Protein AF-C7HT17-F1 (afdb_monomer_lite)

Secondary structure (DSSP, 8-state):
-EETT---TT--EEESSSSEEEE------GGG-----TTS-----GGG---HHHHHHHHHHHHHHHHTHHHHHHHHHHHHHHHHHH--

Structure (mmCIF, N/CA/C/O backbone):
data_AF-C7HT17-F1
#
_entry.id   AF-C7HT17-F1
#
loop_
_atom_site.group_PDB
_atom_site.id
_atom_site.type_symbol
_atom_site.label_atom_id
_atom_site.label_alt_id
_atom_site.label_comp_id
_atom_site.label_asym_id
_atom_site.label_entity_id
_atom_site.label_seq_id
_atom_site.pdbx_PDB_ins_code
_atom_site.Cartn_x
_atom_site.Cartn_y
_atom_site.Cartn_z
_atom_site.occupancy
_atom_site.B_iso_or_equiv
_atom_site.auth_seq_id
_atom_site.auth_comp_id
_atom_site.auth_asym_id
_atom_site.auth_atom_id
_atom_site.pdbx_PDB_model_num
ATOM 1 N N . MET A 1 1 ? 18.843 0.039 -1.923 1.00 77.19 1 MET A N 1
ATOM 2 C CA . MET A 1 1 ? 19.341 1.413 -2.124 1.00 77.19 1 MET A CA 1
ATOM 3 C C . MET A 1 1 ? 19.884 1.490 -3.527 1.00 77.19 1 MET A C 1
ATOM 5 O O . MET A 1 1 ? 20.270 0.447 -4.044 1.00 77.19 1 MET A O 1
ATOM 9 N N . ILE A 1 2 ? 19.815 2.657 -4.152 1.00 86.56 2 ILE A N 1
ATOM 10 C CA . ILE A 1 2 ? 20.341 2.859 -5.499 1.00 86.56 2 ILE A CA 1
ATOM 11 C C . ILE A 1 2 ? 21.422 3.931 -5.456 1.00 86.56 2 ILE A C 1
ATOM 13 O O . ILE A 1 2 ? 21.362 4.843 -4.626 1.00 86.56 2 ILE A O 1
ATOM 17 N N . ASP A 1 3 ? 22.399 3.782 -6.339 1.00 86.94 3 ASP A N 1
ATOM 18 C CA . ASP A 1 3 ? 23.422 4.791 -6.569 1.00 86.94 3 ASP A CA 1
ATOM 19 C C . ASP A 1 3 ? 22.770 6.086 -7.071 1.00 86.94 3 ASP A C 1
ATOM 21 O O . ASP A 1 3 ? 21.795 6.048 -7.832 1.00 86.94 3 ASP A O 1
ATOM 25 N N . ASP A 1 4 ? 23.279 7.233 -6.628 1.00 83.62 4 ASP A N 1
ATOM 26 C CA . ASP A 1 4 ? 22.710 8.530 -6.992 1.00 83.62 4 ASP A CA 1
ATOM 27 C C . ASP A 1 4 ? 22.762 8.813 -8.505 1.00 83.62 4 ASP A C 1
ATOM 29 O O . ASP A 1 4 ? 21.883 9.498 -9.035 1.00 83.62 4 ASP A O 1
ATOM 33 N N . SER A 1 5 ? 23.706 8.210 -9.237 1.00 84.81 5 SER A N 1
ATOM 34 C CA . SER A 1 5 ? 23.800 8.355 -10.696 1.00 84.81 5 SER A CA 1
ATOM 35 C C . SER A 1 5 ? 22.584 7.810 -11.455 1.00 84.81 5 SER A C 1
ATOM 37 O O . SER A 1 5 ? 22.321 8.239 -12.580 1.00 84.81 5 SER A O 1
ATOM 39 N N . ILE A 1 6 ? 21.805 6.901 -10.856 1.00 83.88 6 ILE A N 1
ATOM 40 C CA . ILE A 1 6 ? 20.615 6.317 -11.481 1.00 83.88 6 ILE A CA 1
ATOM 41 C C . ILE A 1 6 ? 19.413 7.218 -11.203 1.00 83.88 6 ILE A C 1
ATOM 43 O O . ILE A 1 6 ? 18.910 7.261 -10.083 1.00 83.88 6 ILE A O 1
ATOM 47 N N . THR A 1 7 ? 18.918 7.919 -12.222 1.00 85.00 7 THR A N 1
ATOM 48 C CA . THR A 1 7 ? 17.696 8.732 -12.126 1.00 85.00 7 THR A CA 1
ATOM 49 C C . THR A 1 7 ? 16.772 8.408 -13.285 1.00 85.00 7 THR A C 1
ATOM 51 O O . THR A 1 7 ? 17.176 8.487 -14.443 1.00 85.00 7 THR A O 1
ATOM 54 N N . ILE A 1 8 ? 15.535 8.051 -12.961 1.00 87.56 8 ILE A N 1
ATOM 55 C CA . ILE A 1 8 ? 14.454 7.869 -1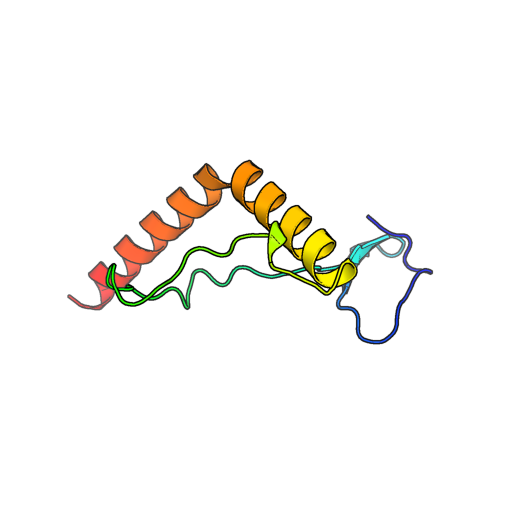3.927 1.00 87.56 8 ILE A CA 1
ATOM 56 C C . ILE A 1 8 ? 13.536 9.084 -13.804 1.00 87.56 8 ILE A C 1
ATOM 58 O O . ILE A 1 8 ? 13.173 9.475 -12.693 1.00 87.56 8 ILE A O 1
ATOM 62 N N . ASP A 1 9 ? 13.216 9.707 -14.936 1.00 88.81 9 ASP A N 1
ATOM 63 C CA . ASP A 1 9 ? 12.351 10.885 -14.973 1.00 88.81 9 ASP A CA 1
ATOM 64 C C . ASP A 1 9 ? 10.945 10.551 -14.449 1.00 88.81 9 ASP A C 1
ATOM 66 O O . ASP A 1 9 ? 10.376 9.514 -14.789 1.00 88.81 9 ASP A O 1
ATOM 70 N N . GLY A 1 10 ? 10.403 11.420 -13.594 1.00 84.75 10 GLY A N 1
ATOM 71 C CA . GLY A 1 10 ? 9.105 11.232 -12.935 1.00 84.75 10 GLY A CA 1
ATOM 72 C C . GLY A 1 10 ? 9.114 10.425 -11.626 1.00 84.75 10 GLY A C 1
ATOM 73 O O . GLY A 1 10 ? 8.131 10.490 -10.886 1.00 84.75 10 GLY A O 1
ATOM 74 N N . ASP A 1 11 ? 10.204 9.729 -11.288 1.00 90.00 11 ASP A N 1
ATOM 75 C CA . ASP A 1 11 ? 10.309 8.973 -10.033 1.00 90.00 11 ASP A CA 1
ATOM 76 C C . ASP A 1 11 ? 10.642 9.874 -8.828 1.00 90.00 11 ASP A C 1
ATOM 78 O O . ASP A 1 11 ? 11.289 10.920 -8.941 1.00 90.00 11 ASP A O 1
ATOM 82 N N . ILE A 1 12 ? 10.236 9.439 -7.629 1.00 90.62 12 ILE A N 1
ATOM 83 C CA . ILE A 1 12 ? 10.470 10.176 -6.379 1.00 90.62 12 ILE A CA 1
ATOM 84 C C . ILE A 1 12 ? 11.594 9.518 -5.585 1.00 90.62 12 ILE A C 1
ATOM 86 O O . ILE A 1 12 ? 11.523 8.346 -5.214 1.00 90.62 12 ILE A O 1
ATOM 90 N N . TYR A 1 13 ? 12.603 10.308 -5.222 1.00 91.69 13 TYR A N 1
ATOM 91 C CA . TYR A 1 13 ? 13.759 9.825 -4.478 1.00 91.69 13 TYR A CA 1
ATOM 92 C C . TYR A 1 13 ? 13.914 10.524 -3.130 1.00 91.69 13 TYR A C 1
ATOM 94 O O . TYR A 1 13 ? 13.670 11.721 -2.983 1.00 91.69 13 TYR A O 1
ATOM 102 N N . ARG A 1 14 ? 14.379 9.768 -2.134 1.00 90.56 14 ARG A N 1
ATOM 103 C CA . ARG A 1 14 ? 14.860 10.297 -0.859 1.00 90.56 14 ARG A CA 1
ATOM 104 C C . ARG A 1 14 ? 16.353 10.041 -0.736 1.00 90.56 14 ARG A C 1
ATOM 106 O O . ARG A 1 14 ? 16.768 8.888 -0.624 1.00 90.56 14 ARG A O 1
ATOM 113 N N . TYR A 1 15 ? 17.132 11.114 -0.710 1.00 88.75 15 TYR A N 1
ATOM 114 C CA . TYR A 1 15 ? 18.566 11.053 -0.453 1.00 88.75 15 TYR A CA 1
ATOM 115 C C . TYR A 1 15 ? 18.827 10.501 0.943 1.00 88.75 15 TYR A C 1
ATOM 117 O O . TYR A 1 15 ? 18.214 10.926 1.927 1.00 88.75 15 TYR A O 1
ATOM 125 N N . TYR A 1 16 ? 19.702 9.508 1.003 1.00 85.38 16 TYR A N 1
ATOM 126 C CA . TYR A 1 16 ? 20.147 8.900 2.249 1.00 85.38 16 TYR A CA 1
ATOM 127 C C . TYR A 1 16 ? 21.595 9.285 2.556 1.00 85.38 16 TYR A C 1
ATOM 129 O O . TYR A 1 16 ? 21.952 9.421 3.722 1.00 85.38 16 TYR A O 1
ATOM 137 N N . SER A 1 17 ? 22.398 9.507 1.513 1.00 89.75 17 SER A N 1
ATOM 138 C CA . SER A 1 17 ? 23.755 10.048 1.570 1.00 89.75 17 SER A CA 1
ATOM 139 C C . SER A 1 17 ? 24.093 10.767 0.255 1.00 89.75 17 SER A C 1
ATOM 141 O O . SER A 1 17 ? 23.282 10.773 -0.670 1.00 89.75 17 SER A O 1
ATOM 143 N N . ASP A 1 18 ? 25.309 11.310 0.149 1.00 87.69 18 ASP A N 1
ATOM 144 C CA . ASP A 1 18 ? 25.826 11.941 -1.080 1.00 87.69 18 ASP A CA 1
ATOM 145 C C . ASP A 1 18 ? 26.030 10.952 -2.242 1.00 87.69 18 ASP A C 1
ATOM 147 O O . ASP A 1 18 ? 26.342 11.360 -3.356 1.00 87.69 18 ASP A O 1
ATOM 151 N N . LYS A 1 19 ? 25.922 9.643 -1.982 1.00 89.25 19 LYS A N 1
ATOM 152 C CA . LYS A 1 19 ? 26.150 8.581 -2.977 1.00 89.25 19 LYS A CA 1
ATOM 153 C C . LYS A 1 19 ? 24.955 7.660 -3.164 1.00 89.25 19 LYS A C 1
ATOM 155 O O . LYS A 1 19 ? 24.884 6.943 -4.156 1.00 89.25 19 LYS A O 1
ATOM 160 N N . GLU A 1 20 ? 24.030 7.647 -2.209 1.00 90.94 20 GLU A N 1
ATOM 161 C CA . GLU A 1 20 ? 22.916 6.713 -2.204 1.00 90.94 20 GLU A CA 1
ATOM 162 C C . GLU A 1 20 ? 21.589 7.426 -1.987 1.00 90.94 20 GLU A C 1
ATOM 164 O O . GLU A 1 20 ? 21.408 8.244 -1.076 1.00 90.94 20 GLU A O 1
ATOM 169 N N . LYS A 1 21 ? 20.599 6.994 -2.762 1.00 91.88 21 LYS A N 1
ATOM 170 C CA . LYS A 1 21 ? 19.209 7.394 -2.586 1.00 91.88 21 LYS A CA 1
ATOM 171 C C . LYS A 1 21 ? 18.287 6.187 -2.508 1.00 91.88 21 LYS A C 1
ATOM 173 O O . LYS A 1 21 ? 18.612 5.055 -2.880 1.00 91.88 21 LYS A O 1
ATOM 178 N N . MET A 1 22 ? 17.107 6.427 -1.958 1.00 90.88 22 MET A N 1
ATOM 179 C CA . MET A 1 22 ? 16.004 5.479 -1.940 1.00 90.88 22 MET A CA 1
ATOM 180 C C . MET A 1 22 ? 14.957 5.924 -2.944 1.00 90.88 22 MET A C 1
ATOM 182 O O . MET A 1 22 ? 14.390 7.004 -2.798 1.00 90.88 22 MET A O 1
ATOM 186 N N . HIS A 1 23 ? 14.677 5.074 -3.926 1.00 89.81 23 HIS A N 1
ATOM 187 C CA . HIS A 1 23 ? 13.491 5.216 -4.756 1.00 89.81 23 HIS A CA 1
ATOM 188 C C . HIS A 1 23 ? 12.246 4.919 -3.905 1.00 89.81 23 HIS A C 1
ATOM 190 O O . HIS A 1 23 ? 12.135 3.841 -3.312 1.00 89.81 23 HIS A O 1
ATOM 196 N N . ILE A 1 24 ? 11.341 5.891 -3.795 1.00 90.00 24 ILE A N 1
ATOM 197 C CA . ILE A 1 24 ? 10.062 5.742 -3.106 1.00 90.00 24 ILE A CA 1
ATOM 198 C C . ILE A 1 24 ? 9.048 5.163 -4.090 1.00 90.00 24 ILE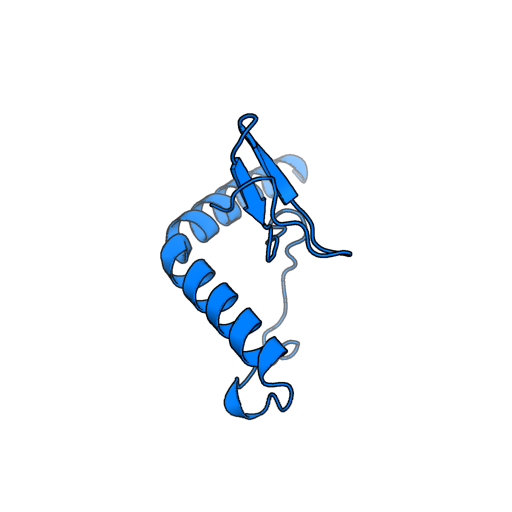 A C 1
ATOM 200 O O . ILE A 1 24 ? 8.586 5.866 -4.978 1.00 90.00 24 ILE A O 1
ATOM 204 N N . LEU A 1 25 ? 8.671 3.901 -3.883 1.00 88.50 25 LEU A N 1
ATOM 205 C CA . LEU A 1 25 ? 7.659 3.231 -4.707 1.00 88.50 25 LEU A CA 1
ATOM 206 C C . LEU A 1 25 ? 6.228 3.623 -4.306 1.00 88.50 25 LEU A C 1
ATOM 208 O O . LEU A 1 25 ? 5.382 3.847 -5.161 1.00 88.50 25 LEU A O 1
ATOM 212 N N . SER A 1 26 ? 5.963 3.745 -3.002 1.00 88.88 26 SER A N 1
ATOM 213 C CA . SER A 1 26 ? 4.647 4.124 -2.477 1.00 88.88 26 SER A CA 1
ATOM 214 C C . SER A 1 26 ? 4.689 4.620 -1.038 1.00 88.88 26 SER A C 1
ATOM 216 O O . SER A 1 26 ? 5.676 4.470 -0.311 1.00 88.88 26 SER A O 1
ATOM 218 N N . ILE A 1 27 ? 3.582 5.244 -0.622 1.00 90.19 27 ILE A N 1
ATOM 219 C CA . ILE A 1 27 ? 3.377 5.793 0.718 1.00 90.19 27 ILE A CA 1
ATOM 220 C C . ILE A 1 27 ? 2.000 5.362 1.225 1.00 90.19 27 ILE A C 1
ATOM 222 O O . ILE A 1 27 ? 0.987 5.607 0.578 1.00 90.19 27 ILE A O 1
ATOM 226 N N . LEU A 1 28 ? 1.955 4.789 2.430 1.00 92.62 28 LEU A N 1
ATOM 227 C CA . LEU A 1 28 ? 0.706 4.506 3.138 1.00 92.62 28 LEU A CA 1
ATOM 228 C C . LEU A 1 28 ? 0.385 5.634 4.133 1.00 92.62 28 LEU A C 1
ATOM 230 O O . LEU A 1 28 ? 1.013 5.739 5.194 1.00 92.62 28 LEU A O 1
ATOM 234 N N . ASP A 1 29 ? -0.603 6.471 3.809 1.00 92.56 29 ASP A N 1
ATOM 235 C CA . ASP A 1 29 ? -1.005 7.604 4.652 1.00 92.56 29 ASP A CA 1
ATOM 236 C C . ASP A 1 29 ? -2.054 7.211 5.707 1.00 92.56 29 ASP A C 1
ATOM 238 O O . ASP A 1 29 ? -3.262 7.362 5.533 1.00 92.56 29 ASP A O 1
ATOM 242 N N . ILE A 1 30 ? -1.569 6.747 6.860 1.00 92.38 30 ILE A N 1
ATOM 243 C CA . ILE A 1 30 ? -2.407 6.343 8.004 1.00 92.38 30 ILE A CA 1
ATOM 244 C C . ILE A 1 30 ? -3.271 7.501 8.537 1.00 92.38 30 ILE A C 1
ATOM 246 O O . ILE A 1 30 ? -4.331 7.259 9.111 1.00 92.38 30 ILE A O 1
ATOM 250 N N . LYS A 1 31 ? -2.862 8.767 8.366 1.00 89.69 31 LYS A N 1
ATOM 251 C CA . LYS A 1 31 ? -3.638 9.900 8.902 1.00 89.69 31 LYS A CA 1
ATOM 252 C C . LYS A 1 31 ? -4.950 10.110 8.146 1.00 89.69 31 LYS A C 1
ATOM 254 O O . LYS A 1 31 ? -5.909 10.613 8.737 1.00 89.69 31 LYS A O 1
ATOM 259 N N . LYS A 1 32 ? -4.978 9.705 6.873 1.00 92.12 32 LYS A N 1
ATOM 260 C CA . LYS A 1 32 ? -6.128 9.782 5.965 1.00 92.12 32 LYS A CA 1
ATOM 261 C C . LYS A 1 32 ? -6.956 8.492 5.912 1.00 92.12 32 LYS A C 1
ATOM 263 O O . LYS A 1 32 ? -7.817 8.371 5.050 1.00 92.12 32 LYS A O 1
ATOM 268 N N . MET A 1 33 ? -6.717 7.531 6.809 1.00 93.56 33 MET A N 1
ATOM 269 C CA . MET A 1 33 ? -7.553 6.330 6.880 1.00 93.56 33 MET A CA 1
ATOM 270 C C . MET A 1 33 ? -9.004 6.689 7.229 1.00 93.56 33 MET A C 1
ATOM 272 O O . MET A 1 33 ? -9.246 7.584 8.046 1.00 93.56 33 MET A O 1
ATOM 276 N N . ILE A 1 34 ? -9.950 5.955 6.650 1.00 91.88 34 ILE A N 1
ATOM 277 C CA . ILE A 1 34 ? -11.387 6.128 6.872 1.00 91.88 34 ILE A CA 1
ATOM 278 C C . ILE A 1 34 ? -12.020 4.802 7.315 1.00 91.88 34 ILE A C 1
ATOM 280 O O . ILE A 1 34 ? -11.540 3.738 6.915 1.00 91.88 34 ILE A O 1
ATOM 284 N N . PRO A 1 35 ? -13.074 4.831 8.147 1.00 92.44 35 PRO A N 1
ATOM 285 C CA . PRO A 1 35 ? -13.909 3.656 8.354 1.00 92.44 35 PRO A CA 1
ATOM 286 C C . PRO A 1 35 ? -14.686 3.358 7.065 1.00 92.44 35 PRO A C 1
ATOM 288 O O . PRO A 1 35 ? -15.240 4.271 6.457 1.00 92.44 35 PRO A O 1
ATOM 291 N N . VAL A 1 36 ? -14.734 2.090 6.658 1.00 93.88 36 VAL A N 1
ATOM 292 C CA . VAL A 1 36 ? -15.457 1.653 5.454 1.00 93.88 36 VAL A CA 1
ATOM 293 C C . VAL A 1 36 ? -16.418 0.519 5.833 1.00 93.88 36 VAL A C 1
ATOM 295 O O . VAL A 1 36 ? -15.964 -0.466 6.424 1.00 93.88 36 VAL A O 1
ATOM 298 N N . PRO A 1 37 ? -17.730 0.641 5.549 1.00 96.19 37 PRO A N 1
ATOM 299 C CA . PRO A 1 37 ? -18.694 -0.451 5.700 1.00 96.19 37 PRO A CA 1
ATOM 300 C C . PRO A 1 37 ? -18.342 -1.675 4.842 1.00 96.19 37 PRO A C 1
ATOM 302 O O . PRO A 1 37 ? -17.619 -1.565 3.855 1.00 96.19 37 PRO A O 1
ATOM 305 N N . THR A 1 38 ? -18.844 -2.856 5.213 1.00 94.00 38 THR A N 1
ATOM 306 C CA . THR A 1 38 ? -18.420 -4.128 4.581 1.00 94.00 38 THR A CA 1
ATOM 307 C C . THR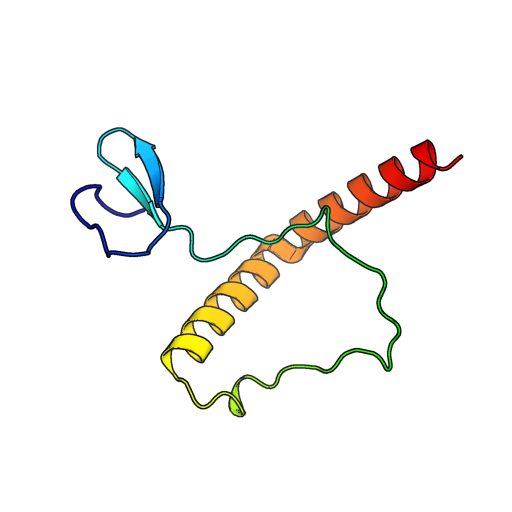 A 1 38 ? -18.867 -4.269 3.124 1.00 94.00 38 THR A C 1
ATOM 309 O O . THR A 1 38 ? -18.210 -4.950 2.350 1.00 94.00 38 THR A O 1
ATOM 312 N N . ASP A 1 39 ? -19.949 -3.602 2.746 1.00 96.44 39 ASP A N 1
ATOM 313 C CA . ASP A 1 39 ? -20.529 -3.550 1.401 1.00 96.44 39 ASP A CA 1
ATOM 314 C C . ASP A 1 39 ? -19.955 -2.420 0.527 1.00 96.44 39 ASP A C 1
ATOM 316 O O . ASP A 1 39 ? -20.308 -2.303 -0.641 1.00 96.44 39 ASP A O 1
ATOM 320 N N . CYS A 1 40 ? -19.062 -1.592 1.078 1.00 96.62 40 CYS A N 1
ATOM 321 C CA . CYS A 1 40 ? -18.498 -0.421 0.402 1.00 96.62 40 CYS A CA 1
ATOM 322 C C . CYS A 1 40 ? -17.054 -0.632 -0.090 1.00 96.62 40 CYS A C 1
ATOM 324 O O . CYS A 1 40 ? -16.376 0.337 -0.433 1.00 96.62 40 CYS A O 1
ATOM 326 N N . TYR A 1 41 ? -16.548 -1.868 -0.080 1.00 96.12 41 TYR A N 1
ATOM 327 C CA . TYR A 1 41 ? -15.244 -2.201 -0.647 1.00 96.12 41 TYR A CA 1
ATOM 328 C C . TYR A 1 41 ? -15.252 -3.586 -1.286 1.00 96.12 41 TYR A C 1
ATOM 330 O O . TYR A 1 41 ? -15.990 -4.481 -0.880 1.00 96.12 41 TYR A O 1
ATOM 338 N N . GLU A 1 42 ? -14.349 -3.775 -2.240 1.00 96.12 42 GLU A N 1
ATOM 339 C CA . GLU A 1 42 ? -14.135 -5.045 -2.922 1.00 96.12 42 GLU A CA 1
ATOM 340 C C . GLU A 1 42 ? -12.699 -5.521 -2.705 1.00 96.12 42 GLU A C 1
ATOM 342 O O . GLU A 1 42 ? -11.785 -4.741 -2.411 1.00 96.12 42 GLU A O 1
ATOM 347 N N . ARG A 1 43 ? -12.493 -6.836 -2.803 1.00 95.31 43 ARG A N 1
ATOM 348 C CA . ARG A 1 43 ? -11.152 -7.420 -2.773 1.00 95.31 43 ARG A CA 1
ATOM 349 C C . ARG A 1 43 ? -10.602 -7.432 -4.187 1.00 95.31 43 ARG A C 1
ATOM 351 O O . ARG A 1 43 ? -11.251 -7.938 -5.087 1.00 95.31 43 ARG A O 1
ATOM 358 N N . ILE A 1 44 ? -9.383 -6.939 -4.341 1.00 94.94 44 ILE A N 1
ATOM 359 C CA . ILE A 1 44 ? -8.671 -6.993 -5.614 1.00 94.94 44 ILE A CA 1
ATOM 360 C C . ILE A 1 44 ? -8.119 -8.409 -5.805 1.00 94.94 44 ILE A C 1
ATOM 362 O O . ILE A 1 44 ? -7.364 -8.888 -4.952 1.00 94.94 44 ILE A O 1
ATOM 366 N N . ASP A 1 45 ? -8.462 -9.057 -6.920 1.00 95.88 45 ASP A N 1
ATOM 367 C CA . ASP A 1 45 ? -7.752 -10.238 -7.408 1.00 95.88 45 ASP A CA 1
ATOM 368 C C . ASP A 1 45 ? -6.618 -9.794 -8.342 1.00 95.88 45 ASP A C 1
ATOM 370 O O . ASP A 1 45 ? -6.836 -9.244 -9.419 1.00 95.88 45 ASP A O 1
ATOM 374 N N . PHE A 1 46 ? -5.368 -10.046 -7.944 1.00 95.38 46 PHE A N 1
ATOM 375 C CA . PHE A 1 46 ? -4.207 -9.710 -8.770 1.00 95.38 46 PHE A CA 1
ATOM 376 C C . PHE A 1 46 ? -4.199 -10.434 -10.125 1.00 95.38 46 PHE A C 1
ATOM 378 O O . PHE A 1 46 ? -3.469 -10.022 -11.027 1.00 95.38 46 PHE A O 1
ATOM 385 N N . ASN A 1 47 ? -4.944 -11.528 -10.288 1.00 94.94 47 ASN A N 1
ATOM 386 C CA . ASN A 1 47 ? -5.044 -12.238 -11.562 1.00 94.94 47 ASN A CA 1
ATOM 387 C C . ASN A 1 47 ? -5.873 -11.493 -12.608 1.00 94.94 47 ASN A C 1
ATOM 389 O O . ASN A 1 47 ? -5.628 -11.696 -13.792 1.00 94.94 47 ASN A O 1
ATOM 393 N N . GLU A 1 48 ? -6.759 -10.597 -12.180 1.00 96.50 48 GLU A N 1
ATOM 394 C CA . GLU A 1 48 ? -7.603 -9.783 -13.061 1.00 96.50 48 GLU A CA 1
ATOM 395 C C . GLU A 1 48 ? -6.890 -8.509 -13.557 1.00 96.50 48 GLU A C 1
ATOM 397 O O . GLU A 1 48 ? -7.400 -7.800 -14.419 1.00 96.50 48 GLU A O 1
ATOM 402 N N . LEU A 1 49 ? -5.688 -8.210 -13.045 1.00 96.50 49 LEU A N 1
ATOM 403 C CA . LEU A 1 49 ? -4.884 -7.071 -13.493 1.00 96.50 49 LEU A CA 1
ATOM 404 C C . LEU A 1 49 ? -4.149 -7.394 -14.805 1.00 96.50 49 LEU A C 1
ATOM 406 O O . LEU A 1 49 ? -3.209 -8.193 -14.810 1.00 96.50 49 LEU A O 1
ATOM 410 N N . GLU A 1 50 ? -4.542 -6.729 -15.896 1.00 96.94 50 GLU A N 1
ATOM 411 C CA . GLU A 1 50 ? -3.945 -6.905 -17.231 1.00 96.94 50 GLU A CA 1
ATOM 412 C C . GLU A 1 50 ? -2.558 -6.252 -17.372 1.00 96.94 50 GLU A C 1
ATOM 414 O O . GLU A 1 50 ? -1.666 -6.814 -18.012 1.00 96.94 50 GLU A O 1
ATOM 419 N N . ASP A 1 51 ? -2.340 -5.079 -16.762 1.00 97.38 51 ASP A N 1
ATOM 420 C CA . ASP A 1 51 ? -1.030 -4.418 -16.800 1.00 97.38 51 ASP A CA 1
ATOM 421 C C . ASP A 1 51 ? -0.041 -5.160 -15.890 1.00 97.38 51 ASP A C 1
ATOM 423 O O . ASP A 1 51 ? -0.078 -5.071 -14.659 1.00 97.38 51 ASP A O 1
ATOM 427 N N . ILE A 1 52 ? 0.884 -5.876 -16.528 1.00 95.94 52 ILE A N 1
ATOM 428 C CA . ILE A 1 52 ? 1.897 -6.708 -15.875 1.00 95.94 52 ILE A CA 1
ATOM 429 C C . ILE A 1 52 ? 2.813 -5.881 -14.962 1.00 95.94 52 ILE A C 1
ATOM 431 O O . ILE A 1 52 ? 3.192 -6.349 -13.889 1.00 95.94 52 ILE A O 1
ATOM 435 N N . ARG A 1 53 ? 3.170 -4.652 -15.358 1.00 93.06 53 ARG A N 1
ATOM 436 C CA . ARG A 1 53 ? 4.064 -3.792 -14.564 1.00 93.06 53 ARG A CA 1
ATOM 437 C C . ARG A 1 53 ? 3.339 -3.268 -13.333 1.00 93.06 53 ARG A C 1
ATOM 439 O O . ARG A 1 53 ? 3.910 -3.270 -12.245 1.00 93.06 53 ARG A O 1
ATOM 446 N N . TYR A 1 54 ? 2.082 -2.864 -13.500 1.00 94.12 54 TYR A N 1
ATOM 447 C CA . TYR A 1 54 ? 1.239 -2.452 -12.383 1.00 94.12 54 TYR A CA 1
ATOM 448 C C . TYR A 1 54 ? 1.014 -3.606 -11.403 1.00 94.12 54 TYR A C 1
ATOM 450 O O . TYR A 1 54 ? 1.203 -3.440 -10.199 1.00 94.12 54 TYR A O 1
ATOM 458 N N . LYS A 1 55 ? 0.697 -4.800 -11.915 1.00 96.62 55 LYS A N 1
ATOM 459 C CA . LYS A 1 55 ? 0.535 -6.017 -11.114 1.00 96.62 55 LYS A CA 1
ATOM 460 C C . LYS A 1 55 ? 1.789 -6.342 -10.300 1.00 96.62 55 LYS A C 1
ATOM 462 O O . LYS A 1 55 ? 1.678 -6.574 -9.099 1.00 96.62 55 LYS A O 1
ATOM 467 N N . ASP A 1 56 ? 2.968 -6.331 -10.922 1.00 95.31 56 ASP A N 1
ATOM 468 C CA . ASP A 1 56 ? 4.241 -6.602 -10.240 1.00 95.31 56 ASP A CA 1
ATOM 469 C C . ASP A 1 56 ? 4.540 -5.565 -9.143 1.00 95.31 56 ASP A C 1
ATOM 471 O O . ASP A 1 56 ? 4.883 -5.932 -8.013 1.00 95.31 56 ASP A O 1
ATOM 475 N N . LEU A 1 57 ? 4.345 -4.273 -9.433 1.00 94.00 57 LEU A N 1
ATOM 476 C CA . LEU A 1 57 ? 4.497 -3.211 -8.438 1.00 94.00 57 LEU A CA 1
ATOM 477 C C . LEU A 1 57 ? 3.537 -3.420 -7.259 1.00 94.00 57 LEU A C 1
ATOM 479 O O . LEU A 1 57 ? 3.972 -3.449 -6.107 1.00 94.00 57 LEU A O 1
ATOM 483 N N . PHE A 1 58 ? 2.255 -3.652 -7.533 1.00 95.88 58 PHE A N 1
ATOM 484 C CA . PHE A 1 58 ? 1.241 -3.795 -6.494 1.00 95.88 58 PHE A CA 1
ATOM 485 C C . PHE A 1 58 ? 1.477 -5.046 -5.627 1.00 95.88 58 PHE A C 1
ATOM 487 O O . PHE A 1 58 ? 1.329 -5.015 -4.403 1.00 95.88 58 PHE A O 1
ATOM 494 N N . GLN A 1 59 ? 1.941 -6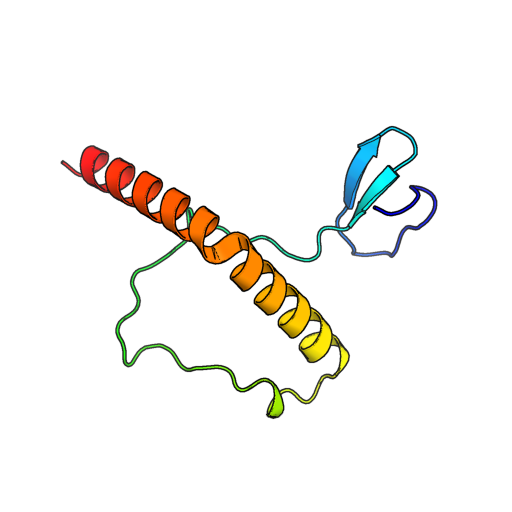.146 -6.224 1.00 95.94 59 GLN A N 1
ATOM 495 C CA . GLN A 1 59 ? 2.334 -7.343 -5.480 1.00 95.94 59 GLN A CA 1
ATOM 496 C C . GLN A 1 59 ? 3.519 -7.077 -4.541 1.00 95.94 59 GLN A C 1
ATOM 498 O O . GLN A 1 59 ? 3.498 -7.523 -3.388 1.00 95.94 59 GLN A O 1
ATOM 503 N N . LYS A 1 60 ? 4.529 -6.313 -4.984 1.00 93.94 60 LYS A N 1
ATOM 504 C CA . LYS A 1 60 ? 5.663 -5.900 -4.135 1.00 93.94 60 LYS A CA 1
ATOM 505 C C . LYS A 1 60 ? 5.201 -5.047 -2.954 1.00 93.94 60 LYS A C 1
ATOM 507 O O . LYS A 1 60 ? 5.637 -5.275 -1.823 1.00 93.94 60 LYS A O 1
ATOM 512 N N . GLU A 1 61 ? 4.294 -4.105 -3.191 1.00 94.88 61 GLU A N 1
ATOM 513 C CA . GLU A 1 61 ? 3.719 -3.239 -2.155 1.00 94.88 61 GLU A CA 1
ATOM 514 C C . GLU A 1 61 ? 2.891 -4.020 -1.136 1.00 94.88 61 GLU A C 1
ATOM 516 O O . GLU A 1 61 ? 3.040 -3.834 0.077 1.00 94.88 61 GLU A O 1
ATOM 521 N N . TYR A 1 62 ? 2.058 -4.942 -1.616 1.00 95.94 62 TYR A N 1
ATOM 522 C CA . TYR A 1 62 ? 1.262 -5.819 -0.771 1.00 95.94 62 TYR A CA 1
ATOM 523 C C . TYR A 1 62 ? 2.152 -6.709 0.106 1.00 95.94 62 TYR A C 1
ATOM 525 O O . TYR A 1 62 ? 1.981 -6.752 1.329 1.00 95.94 62 TYR A O 1
ATOM 533 N N . ALA A 1 63 ? 3.163 -7.354 -0.487 1.00 96.12 63 ALA A N 1
ATOM 534 C CA . ALA A 1 63 ? 4.129 -8.175 0.239 1.00 96.12 63 ALA A CA 1
ATOM 535 C C . ALA A 1 63 ? 4.901 -7.361 1.294 1.00 96.12 63 ALA A C 1
ATOM 537 O O . ALA A 1 63 ? 5.102 -7.824 2.424 1.00 96.12 63 ALA A O 1
ATOM 538 N N . PHE A 1 64 ? 5.287 -6.124 0.968 1.00 94.50 64 PHE A N 1
ATOM 539 C CA . PHE A 1 64 ? 5.903 -5.210 1.925 1.00 94.50 64 PHE A CA 1
ATOM 540 C C . PHE A 1 64 ? 4.963 -4.899 3.097 1.00 94.50 64 PHE A C 1
ATOM 542 O O . PHE A 1 64 ? 5.368 -5.039 4.255 1.00 94.50 64 PHE A O 1
ATOM 549 N N . CYS A 1 65 ? 3.701 -4.549 2.825 1.00 95.56 65 CYS A N 1
ATOM 550 C CA . CYS A 1 65 ? 2.704 -4.277 3.862 1.00 95.56 65 CYS A CA 1
ATOM 551 C C . CYS A 1 65 ? 2.480 -5.486 4.778 1.00 95.56 65 CYS A C 1
ATOM 553 O O . CYS A 1 65 ? 2.414 -5.315 5.996 1.00 95.56 65 CYS A O 1
ATOM 555 N N . LEU A 1 66 ? 2.430 -6.706 4.229 1.00 96.81 66 LEU A N 1
ATOM 556 C CA . LEU A 1 66 ? 2.335 -7.935 5.022 1.00 96.81 66 LEU A CA 1
ATOM 557 C C . LEU A 1 66 ? 3.523 -8.089 5.979 1.00 96.81 66 LEU A C 1
ATOM 559 O O . LEU A 1 66 ? 3.323 -8.337 7.170 1.00 96.81 66 LEU A O 1
ATOM 563 N N . LYS A 1 67 ? 4.751 -7.863 5.495 1.00 97.06 67 LYS A N 1
ATOM 564 C CA . LYS A 1 67 ? 5.979 -7.947 6.306 1.00 97.06 67 LYS A CA 1
ATOM 565 C C . LYS A 1 67 ? 5.978 -6.981 7.494 1.00 97.06 67 LYS A C 1
ATOM 567 O O . LYS A 1 67 ? 6.532 -7.300 8.545 1.00 97.06 67 LYS A O 1
ATOM 572 N N . ILE A 1 68 ? 5.374 -5.800 7.349 1.00 96.38 68 ILE A N 1
ATOM 573 C CA . ILE A 1 68 ? 5.319 -4.776 8.406 1.00 96.38 68 ILE A CA 1
ATOM 574 C C . ILE A 1 68 ? 3.934 -4.628 9.057 1.00 96.38 68 ILE A C 1
ATOM 576 O O . ILE A 1 68 ? 3.726 -3.680 9.819 1.00 96.38 68 ILE A O 1
ATOM 580 N N . LYS A 1 69 ? 3.002 -5.560 8.813 1.00 97.00 69 LYS A N 1
ATOM 581 C CA . LYS A 1 69 ? 1.588 -5.478 9.224 1.00 97.00 69 LYS A CA 1
ATOM 582 C C . LYS A 1 69 ? 1.416 -5.110 10.696 1.00 97.00 69 LYS A C 1
ATOM 584 O O . LYS A 1 69 ? 0.684 -4.178 11.017 1.00 97.00 69 LYS A O 1
ATOM 589 N N . THR A 1 70 ? 2.141 -5.776 11.592 1.00 98.00 70 THR A N 1
ATOM 590 C CA . THR A 1 70 ? 2.077 -5.504 13.037 1.00 98.00 70 THR A CA 1
ATOM 591 C C . THR A 1 70 ? 2.465 -4.062 13.373 1.00 98.00 70 THR A C 1
ATOM 593 O O . THR A 1 70 ? 1.805 -3.414 14.180 1.00 98.00 70 THR A O 1
ATOM 596 N N . LYS A 1 71 ? 3.497 -3.513 12.716 1.00 96.88 71 LYS A N 1
ATOM 597 C CA . LYS A 1 71 ? 3.922 -2.118 12.923 1.00 96.88 71 LYS A CA 1
ATOM 598 C C . LYS A 1 71 ? 2.867 -1.128 12.424 1.00 96.88 71 LYS A C 1
ATOM 600 O O . LYS A 1 71 ? 2.651 -0.104 13.071 1.00 96.88 71 LYS A O 1
ATOM 605 N N . ILE A 1 72 ? 2.210 -1.435 11.301 1.00 96.12 72 ILE A N 1
ATOM 606 C CA . ILE A 1 72 ? 1.099 -0.631 10.772 1.00 96.12 72 ILE A CA 1
ATOM 607 C C . ILE A 1 72 ? -0.050 -0.606 11.788 1.00 96.12 72 ILE A C 1
ATOM 609 O O . ILE A 1 72 ? -0.490 0.479 12.167 1.00 96.12 72 ILE A O 1
ATOM 613 N N . LEU A 1 73 ? -0.475 -1.772 12.289 1.00 96.56 73 LEU A N 1
ATOM 614 C CA . LEU A 1 73 ? -1.579 -1.891 13.251 1.00 96.56 73 LEU A CA 1
ATOM 615 C C . LEU A 1 73 ? -1.314 -1.108 14.544 1.00 96.56 73 LEU A C 1
ATOM 617 O O . LEU A 1 73 ? -2.140 -0.290 14.941 1.00 96.56 73 LEU A O 1
ATOM 621 N N . ILE A 1 74 ? -0.123 -1.246 15.137 1.00 96.56 74 ILE A N 1
ATOM 622 C CA . ILE A 1 74 ? 0.267 -0.483 16.339 1.00 96.56 74 ILE A CA 1
ATOM 623 C C . ILE A 1 74 ? 0.164 1.033 16.095 1.00 96.56 74 ILE A C 1
ATOM 625 O O . ILE A 1 74 ? -0.295 1.791 16.956 1.00 96.56 74 ILE A O 1
ATOM 629 N N . LYS A 1 75 ? 0.586 1.502 14.914 1.00 94.88 75 LYS A N 1
ATOM 630 C CA . LYS A 1 75 ? 0.545 2.927 14.558 1.00 94.88 75 LYS A CA 1
ATOM 631 C C . LYS A 1 75 ? -0.891 3.427 14.359 1.00 94.88 75 LYS A C 1
ATOM 633 O O . LYS A 1 75 ? -1.206 4.520 14.833 1.00 94.88 75 LYS A O 1
ATOM 638 N N . VAL A 1 76 ? -1.749 2.629 13.722 1.00 95.31 76 VAL A N 1
ATOM 639 C CA . VAL A 1 76 ? -3.189 2.899 13.545 1.00 95.31 76 VAL A CA 1
ATOM 640 C C . VAL A 1 76 ? -3.905 2.985 14.894 1.00 95.31 76 VAL A C 1
ATOM 642 O O . VAL A 1 76 ? -4.631 3.948 15.147 1.00 95.31 76 VAL A O 1
ATOM 645 N N . GLU A 1 77 ? -3.666 2.030 15.794 1.00 94.44 77 GLU A N 1
ATOM 646 C CA . GLU A 1 77 ? -4.268 2.020 17.130 1.00 94.44 77 GLU A CA 1
ATOM 647 C C . GLU A 1 77 ? -3.870 3.251 17.944 1.00 94.44 77 GLU A C 1
ATOM 649 O O . GLU A 1 77 ? -4.719 3.907 18.553 1.00 94.44 77 GLU A O 1
ATOM 654 N N . LYS A 1 78 ? -2.576 3.597 17.934 1.00 93.06 78 LYS A N 1
ATOM 655 C CA . LYS A 1 78 ? -2.074 4.797 18.610 1.00 93.06 78 LYS A CA 1
ATOM 656 C C . LYS A 1 78 ? -2.741 6.058 18.060 1.00 93.06 78 LYS A C 1
ATOM 658 O O . LYS A 1 78 ? -3.173 6.901 18.841 1.00 93.06 78 LYS A O 1
ATOM 663 N N . TYR A 1 79 ? -2.845 6.180 16.737 1.00 90.88 79 TYR A N 1
ATOM 664 C CA . TYR A 1 79 ? -3.455 7.342 16.092 1.00 90.88 79 TYR A CA 1
ATOM 665 C C . TYR A 1 79 ? -4.956 7.462 16.397 1.00 90.88 79 TYR A C 1
ATOM 667 O O . TYR A 1 79 ? -5.420 8.538 16.768 1.00 90.88 79 TYR A O 1
ATOM 675 N N . THR A 1 80 ? -5.693 6.350 16.344 1.00 89.81 80 THR A N 1
ATOM 676 C CA . THR A 1 80 ? -7.132 6.300 16.662 1.00 89.81 80 THR A CA 1
ATOM 677 C C . THR A 1 80 ? -7.410 6.711 18.108 1.00 89.81 80 THR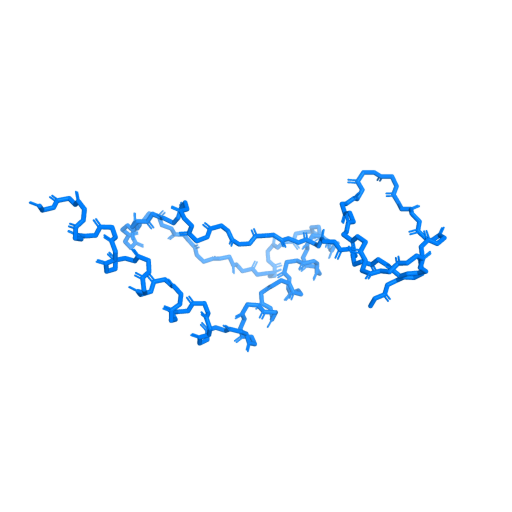 A C 1
ATOM 679 O O . THR A 1 80 ? -8.325 7.490 18.369 1.00 89.81 80 THR A O 1
ATOM 682 N N . LYS A 1 81 ? -6.595 6.234 19.061 1.00 90.00 81 LYS A N 1
ATOM 683 C CA . LYS A 1 81 ? -6.703 6.618 20.479 1.00 90.00 81 LYS A CA 1
ATOM 684 C C . LYS A 1 81 ? -6.472 8.115 20.694 1.00 90.00 81 LYS A C 1
ATOM 686 O O . LYS A 1 81 ? -7.128 8.702 21.547 1.00 90.00 81 LYS A O 1
ATOM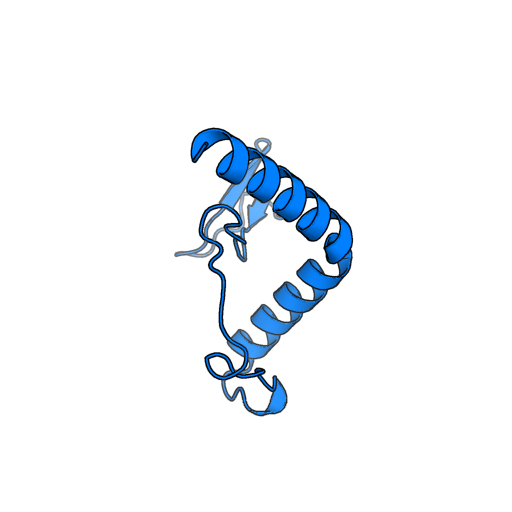 691 N N . ILE A 1 82 ? -5.543 8.720 19.949 1.00 86.69 82 ILE A N 1
ATOM 692 C CA . ILE A 1 82 ? -5.262 10.161 20.032 1.00 86.69 82 ILE A CA 1
ATOM 693 C C . ILE A 1 82 ? -6.432 10.971 19.468 1.00 86.69 82 ILE A C 1
ATOM 695 O O . ILE A 1 82 ? -6.911 11.857 20.167 1.00 86.69 82 ILE A O 1
ATOM 699 N N . LYS A 1 83 ? -6.926 10.640 18.265 1.00 83.19 83 LYS A N 1
ATOM 700 C CA . LYS A 1 83 ? -8.073 11.333 17.647 1.00 83.19 83 LYS A CA 1
ATOM 701 C C . LYS A 1 83 ? -9.304 11.330 18.555 1.00 83.19 83 LYS A C 1
ATOM 703 O O . LYS A 1 83 ? -9.841 12.387 18.851 1.00 83.19 83 LYS A O 1
ATOM 708 N N . ARG A 1 84 ? -9.656 10.168 19.117 1.00 79.94 84 ARG A N 1
ATOM 709 C CA . ARG A 1 84 ? -10.801 10.045 20.035 1.00 79.94 84 ARG A CA 1
ATOM 710 C C . ARG A 1 84 ? -10.683 10.934 21.280 1.00 79.94 84 ARG A C 1
ATOM 712 O O . ARG A 1 84 ? -11.694 11.390 21.785 1.00 79.94 84 ARG A O 1
ATOM 719 N N . LYS A 1 85 ? -9.470 11.168 21.794 1.00 75.06 85 LYS A N 1
ATOM 720 C CA . LYS A 1 85 ? -9.245 12.052 22.954 1.00 75.06 85 LYS A CA 1
ATOM 721 C C . LYS A 1 85 ? -9.339 13.543 22.623 1.00 75.06 85 LYS A C 1
ATOM 723 O O . LYS A 1 85 ? -9.408 14.331 23.550 1.00 75.06 85 LYS A O 1
ATOM 728 N N . GLN A 1 86 ? -9.240 13.923 21.350 1.00 70.12 86 GLN A N 1
ATOM 729 C CA . GLN A 1 86 ? -9.337 15.318 20.900 1.00 70.12 86 GLN A CA 1
ATOM 730 C C . GLN A 1 86 ? -10.770 15.706 20.513 1.00 70.12 86 GLN A C 1
ATOM 732 O O . GLN A 1 86 ? -11.066 16.887 20.388 1.00 70.12 86 GLN A O 1
ATOM 737 N N . GLU A 1 87 ? -11.634 14.714 20.301 1.00 58.81 87 GLU A N 1
ATOM 738 C CA . GLU A 1 87 ? -13.055 14.869 19.963 1.00 58.81 87 GLU A CA 1
ATOM 739 C C . GLU A 1 87 ? -13.973 14.772 21.204 1.00 58.81 87 GLU A C 1
ATOM 741 O O . GLU A 1 87 ? -15.194 14.834 21.069 1.00 58.81 87 GLU A O 1
ATOM 746 N N . LEU A 1 88 ? -13.384 14.614 22.398 1.00 50.75 88 LEU A N 1
ATOM 747 C CA . LEU A 1 88 ? -14.022 14.637 23.722 1.00 50.75 88 LEU A CA 1
ATOM 748 C C . LEU A 1 88 ? -13.553 15.876 24.488 1.00 50.75 88 LEU A C 1
ATOM 750 O O . LEU A 1 88 ? -14.387 16.448 25.221 1.00 50.75 88 LEU A O 1
#

pLDDT: mean 90.91, std 7.61, range [50.75, 98.0]

Sequence (88 aa):
MIDDSITIDGDIYRYYSDKEKMHILSILDIKKMIPVPTDCYERIDFNELEDIRYKDLFQKEYAFCLKIKTKILIKVEKYTKIKRKQEL

Radius of gyration: 17.42 Å; chains: 1; bounding box: 47×28×41 Å

InterPro domains:
  IPR025911 ToxN/AbiQ toxin [PF13958] (11-78)
  IPR053735 Type III TA system endoribonuclease [G3DSA:3.10.129.130] (3-88)

Foldseek 3Di:
DDFPVDDDPPWDWDDPDPTDIDTDLDDDDLVPDDDDDPVRDDDDDLVPDPPPVVSVSVVVVVVVCVVCVVVSVVVNVVSVVVVVVVVD

Organism: NCBI:txid655811